Protein AF-A0A355DJS5-F1 (afdb_monomer_lite)

Sequence (43 aa):
MKAFVAGATGQTGRRIVKELVKRNIPVRAMVRNLETGKELLPP

Secondary structure (DSSP, 8-state):
--EEETTTTSHHHHHHHHHHHHTT--EEE--SSHHHHHHHS--

Radius of gyration: 9.25 Å; chains: 1; bounding box: 24×15×19 Å

Structure (mmCIF, N/CA/C/O backbone):
data_AF-A0A355DJS5-F1
#
_entry.id   AF-A0A355DJS5-F1
#
loop_
_atom_site.group_PDB
_atom_site.id
_atom_site.type_symbol
_atom_site.label_atom_id
_atom_site.label_alt_id
_atom_site.label_comp_id
_atom_site.label_asym_id
_atom_site.label_entity_id
_atom_site.label_seq_id
_atom_site.pdbx_PDB_ins_code
_atom_site.Cartn_x
_atom_site.Cartn_y
_atom_site.Cartn_z
_atom_site.occupancy
_atom_site.B_iso_or_equiv
_atom_site.auth_seq_id
_atom_site.auth_comp_id
_atom_site.auth_asym_id
_atom_site.auth_atom_id
_atom_site.pdbx_PDB_model_num
ATOM 1 N N . MET A 1 1 ? -13.175 -8.851 6.717 1.00 73.88 1 MET A N 1
ATOM 2 C CA . MET A 1 1 ? -12.930 -9.034 5.265 1.00 73.88 1 MET A CA 1
ATOM 3 C C . MET A 1 1 ? -11.849 -8.043 4.824 1.00 73.88 1 MET A C 1
ATOM 5 O O . MET A 1 1 ? -11.809 -6.958 5.390 1.00 73.88 1 MET A O 1
ATOM 9 N N . LYS A 1 2 ? -10.946 -8.408 3.901 1.00 88.50 2 LYS A N 1
ATOM 10 C CA . LYS A 1 2 ? -9.825 -7.564 3.433 1.00 88.50 2 LYS A CA 1
ATOM 11 C C . LYS A 1 2 ? -9.866 -7.491 1.906 1.00 88.50 2 LYS A C 1
ATOM 13 O O . LYS A 1 2 ? -9.954 -8.537 1.268 1.00 88.50 2 LYS A O 1
ATOM 18 N N . ALA A 1 3 ? -9.816 -6.292 1.330 1.00 96.88 3 ALA A N 1
ATOM 19 C CA . ALA A 1 3 ? -9.780 -6.122 -0.120 1.00 96.88 3 ALA A CA 1
ATOM 20 C C . ALA A 1 3 ? -8.413 -6.567 -0.660 1.00 96.88 3 ALA A C 1
ATOM 22 O O . ALA A 1 3 ? -7.378 -6.188 -0.112 1.00 96.88 3 ALA A O 1
ATOM 23 N N . PHE A 1 4 ? -8.392 -7.364 -1.726 1.00 97.75 4 PHE A N 1
ATOM 24 C CA . PHE A 1 4 ? -7.159 -7.740 -2.415 1.00 97.75 4 PHE A CA 1
ATOM 25 C C . PHE A 1 4 ? -7.011 -6.909 -3.687 1.00 97.75 4 PHE A C 1
ATOM 27 O O . PHE A 1 4 ? -7.908 -6.908 -4.527 1.00 97.75 4 PHE A O 1
ATOM 34 N N . VAL A 1 5 ? -5.890 -6.201 -3.830 1.00 98.06 5 VAL A N 1
ATOM 35 C CA . VAL A 1 5 ? -5.623 -5.367 -5.010 1.00 98.06 5 VAL A CA 1
ATOM 36 C C . VAL A 1 5 ? -4.434 -5.941 -5.769 1.00 98.06 5 VAL A C 1
ATOM 38 O O . VAL A 1 5 ? -3.284 -5.822 -5.337 1.00 98.06 5 VAL A O 1
ATOM 41 N N . ALA A 1 6 ? -4.721 -6.564 -6.911 1.00 97.44 6 ALA A N 1
ATOM 42 C CA . ALA A 1 6 ? -3.710 -6.987 -7.870 1.00 97.44 6 ALA A CA 1
ATOM 43 C C . ALA A 1 6 ? -3.143 -5.779 -8.631 1.00 97.44 6 ALA A C 1
ATOM 45 O O . ALA A 1 6 ? -3.855 -4.810 -8.893 1.00 97.44 6 ALA A O 1
ATOM 46 N N . GLY A 1 7 ? -1.853 -5.819 -8.978 1.00 97.00 7 GLY A N 1
ATOM 47 C CA . GLY A 1 7 ? -1.211 -4.716 -9.701 1.00 97.00 7 GLY A CA 1
ATOM 48 C C . GLY A 1 7 ? -1.209 -3.406 -8.908 1.00 97.00 7 GLY A C 1
ATOM 49 O O . GLY A 1 7 ? -1.347 -2.329 -9.489 1.00 97.00 7 GLY A O 1
ATOM 50 N N . ALA A 1 8 ? -1.064 -3.488 -7.580 1.00 98.00 8 ALA A N 1
ATOM 51 C CA . ALA A 1 8 ? -1.222 -2.349 -6.680 1.00 98.00 8 ALA A CA 1
ATOM 52 C C . ALA A 1 8 ? -0.248 -1.195 -6.971 1.00 98.00 8 ALA A C 1
ATOM 54 O O . ALA A 1 8 ? -0.576 -0.048 -6.699 1.00 98.00 8 ALA A O 1
ATOM 55 N N . THR A 1 9 ? 0.913 -1.461 -7.577 1.00 97.94 9 THR A N 1
ATOM 56 C CA . THR A 1 9 ? 1.887 -0.423 -7.959 1.00 97.94 9 THR A CA 1
ATOM 57 C C . THR A 1 9 ? 1.550 0.313 -9.261 1.00 97.94 9 THR A C 1
ATOM 59 O O . THR A 1 9 ? 2.182 1.322 -9.566 1.00 97.94 9 THR A O 1
ATOM 62 N N . GLY A 1 10 ? 0.564 -0.151 -10.038 1.00 97.00 10 GLY A N 1
ATOM 63 C CA . GLY A 1 10 ? 0.101 0.542 -11.241 1.00 97.00 10 GLY A CA 1
ATOM 64 C C . GLY A 1 10 ? -0.630 1.852 -10.922 1.00 97.00 10 GLY A C 1
ATOM 65 O O . GLY A 1 10 ? -1.054 2.086 -9.790 1.00 97.00 10 GLY A O 1
ATOM 66 N N . GLN A 1 11 ? -0.832 2.705 -11.934 1.00 97.38 11 GLN A N 1
ATOM 67 C CA . GLN A 1 11 ? -1.508 4.003 -11.769 1.00 97.38 11 GLN A CA 1
ATOM 68 C C . GLN A 1 11 ? -2.880 3.869 -11.091 1.00 97.38 11 GLN A C 1
ATOM 70 O O . GLN A 1 11 ? -3.147 4.549 -10.098 1.00 97.38 11 GLN A O 1
ATOM 75 N N . THR A 1 12 ? -3.726 2.965 -11.589 1.00 97.94 12 THR A N 1
ATOM 76 C CA . THR A 1 12 ? -5.074 2.737 -11.050 1.00 97.94 12 THR A CA 1
ATOM 77 C C . THR A 1 12 ? -5.037 1.978 -9.727 1.00 97.94 12 THR A C 1
ATOM 79 O O . THR A 1 12 ? -5.659 2.414 -8.761 1.00 97.94 12 THR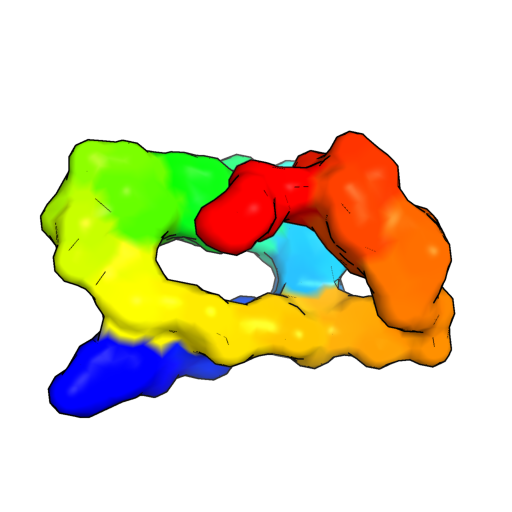 A O 1
ATOM 82 N N . GLY A 1 13 ? -4.258 0.891 -9.646 1.00 97.75 13 GLY A N 1
ATOM 83 C CA . GLY A 1 13 ? -4.140 0.074 -8.434 1.00 97.75 13 GLY A CA 1
ATOM 84 C C . GLY A 1 13 ? -3.736 0.906 -7.217 1.00 97.75 13 GLY A C 1
ATOM 85 O O . GLY A 1 13 ? -4.393 0.841 -6.180 1.00 97.75 13 GLY A O 1
ATOM 86 N N . ARG A 1 14 ? -2.746 1.791 -7.372 1.00 97.75 14 ARG A N 1
ATOM 87 C CA . ARG A 1 14 ? -2.284 2.673 -6.293 1.00 97.75 14 ARG A CA 1
ATOM 88 C C . ARG A 1 14 ? -3.374 3.633 -5.819 1.00 97.75 14 ARG A C 1
ATOM 90 O O . ARG A 1 14 ? -3.490 3.874 -4.620 1.00 97.75 14 ARG A O 1
ATOM 97 N N . ARG A 1 15 ? -4.169 4.192 -6.740 1.00 98.19 15 ARG A N 1
ATOM 98 C CA . ARG A 1 15 ? -5.292 5.086 -6.398 1.00 98.19 15 ARG A CA 1
ATOM 99 C C . ARG A 1 15 ? -6.376 4.336 -5.624 1.00 98.19 15 ARG A C 1
ATOM 101 O O . ARG A 1 15 ? -6.853 4.853 -4.620 1.00 98.19 15 ARG A O 1
ATOM 108 N N . ILE A 1 16 ? -6.693 3.108 -6.038 1.00 98.12 16 ILE A N 1
ATOM 109 C CA . ILE A 1 16 ? -7.645 2.239 -5.334 1.00 98.12 16 ILE A CA 1
ATOM 110 C C . ILE A 1 16 ? -7.150 1.939 -3.915 1.00 98.12 16 ILE A C 1
ATOM 112 O O . ILE A 1 16 ? -7.897 2.147 -2.965 1.00 98.12 16 ILE A O 1
ATOM 116 N N . VAL A 1 17 ? -5.889 1.514 -3.749 1.00 98.06 17 VAL A N 1
ATOM 117 C CA . VAL A 1 17 ? -5.317 1.231 -2.418 1.00 98.06 17 VAL A CA 1
ATOM 118 C C . VAL A 1 17 ? -5.427 2.455 -1.506 1.00 98.06 17 VAL A C 1
ATOM 120 O O . VAL A 1 17 ? -5.907 2.330 -0.383 1.00 98.06 17 VAL A O 1
ATOM 123 N N . LYS A 1 18 ? -5.041 3.642 -1.994 1.00 97.75 18 LYS A N 1
ATOM 124 C CA . LYS A 1 18 ? -5.122 4.891 -1.220 1.00 97.75 18 LYS A CA 1
ATOM 125 C C . LYS A 1 18 ? -6.546 5.207 -0.765 1.00 97.75 18 LYS A C 1
ATOM 127 O O . LYS A 1 18 ? -6.746 5.553 0.395 1.00 97.75 18 LYS A O 1
ATOM 132 N N . GLU A 1 19 ? -7.524 5.068 -1.653 1.00 98.12 19 GLU A N 1
ATOM 133 C CA . GLU A 1 19 ? -8.921 5.367 -1.330 1.00 98.12 19 GLU A CA 1
ATOM 134 C C . GLU A 1 19 ? -9.518 4.352 -0.343 1.00 98.12 19 GLU A C 1
ATOM 136 O O . GLU A 1 19 ? -10.242 4.735 0.574 1.00 98.12 19 GLU A O 1
ATOM 141 N N . LEU A 1 20 ? -9.174 3.067 -0.472 1.00 97.50 20 LEU A N 1
ATOM 142 C CA . LEU A 1 20 ? -9.606 2.029 0.467 1.00 97.50 20 LEU A CA 1
ATOM 143 C C . LEU A 1 20 ? -9.016 2.250 1.867 1.00 97.50 20 LEU A C 1
ATOM 145 O O . LEU A 1 20 ? -9.757 2.214 2.849 1.00 97.50 20 LEU A O 1
ATOM 149 N N . VAL A 1 21 ? -7.716 2.552 1.960 1.00 96.50 21 VAL A N 1
ATOM 150 C CA . VAL A 1 21 ? -7.054 2.863 3.239 1.00 96.50 21 VAL A CA 1
ATOM 151 C C . VAL A 1 21 ? -7.661 4.113 3.877 1.00 96.50 21 VAL A C 1
ATOM 153 O O . VAL A 1 21 ? -7.979 4.092 5.063 1.00 96.50 21 VAL A O 1
ATOM 156 N N . LYS A 1 22 ? -7.928 5.169 3.094 1.00 97.25 22 LYS A N 1
ATOM 157 C CA . LYS A 1 22 ? -8.594 6.394 3.576 1.00 97.25 22 LYS A CA 1
ATOM 158 C C . LYS A 1 22 ? -9.974 6.123 4.193 1.00 97.25 22 LYS A C 1
ATOM 160 O O . LYS A 1 22 ? -10.394 6.839 5.096 1.00 97.25 22 LYS A O 1
ATOM 165 N N . ARG A 1 23 ? -10.675 5.090 3.721 1.00 97.12 23 ARG A N 1
ATOM 166 C CA . ARG A 1 23 ? -11.982 4.649 4.238 1.00 97.12 23 ARG A CA 1
ATOM 167 C C . ARG A 1 23 ? -11.875 3.632 5.378 1.00 97.12 23 ARG A C 1
ATOM 169 O O . ARG A 1 23 ? -12.890 3.059 5.761 1.00 97.12 23 ARG A O 1
ATOM 176 N N . ASN A 1 24 ? -10.673 3.387 5.902 1.00 95.75 24 ASN A N 1
ATOM 177 C CA . ASN A 1 24 ? -10.386 2.356 6.903 1.00 95.75 24 ASN A CA 1
ATOM 178 C C . ASN A 1 24 ? -10.763 0.935 6.450 1.00 95.75 24 ASN A C 1
ATOM 180 O O . ASN A 1 24 ? -11.081 0.072 7.268 1.00 95.75 24 ASN A O 1
ATOM 184 N N . ILE A 1 25 ? -10.724 0.670 5.142 1.00 96.50 25 ILE A N 1
ATOM 185 C CA . ILE A 1 25 ? -10.943 -0.669 4.599 1.00 96.50 25 ILE A CA 1
ATOM 186 C C . ILE A 1 25 ? -9.587 -1.384 4.563 1.00 96.50 25 ILE A C 1
ATOM 188 O O . ILE A 1 25 ? -8.674 -0.908 3.887 1.00 96.50 25 ILE A O 1
ATOM 192 N N . PRO A 1 26 ? -9.419 -2.538 5.235 1.00 96.75 26 PRO A N 1
ATOM 193 C CA . PRO A 1 26 ? -8.167 -3.283 5.184 1.00 96.75 26 PRO A CA 1
ATOM 194 C C . PRO A 1 26 ? -7.835 -3.723 3.748 1.00 96.75 26 PRO A C 1
ATOM 196 O O . PRO A 1 26 ? -8.687 -4.309 3.073 1.00 96.75 26 PRO A O 1
ATOM 199 N N . VAL A 1 27 ? -6.583 -3.532 3.303 1.00 97.19 27 VAL A N 1
ATOM 200 C CA . VAL A 1 27 ? -6.128 -3.883 1.938 1.00 97.19 27 VAL A CA 1
ATOM 201 C C . VAL A 1 27 ? -4.900 -4.786 1.935 1.00 97.19 27 VAL A C 1
ATOM 203 O O . VAL A 1 27 ? -3.943 -4.559 2.676 1.00 97.19 27 VAL A O 1
ATOM 206 N N . AR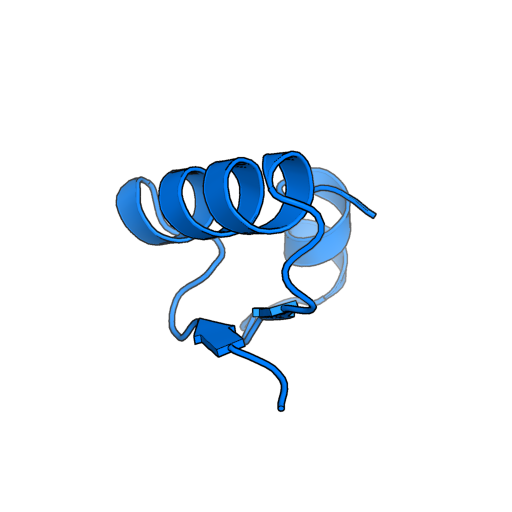G A 1 28 ? -4.914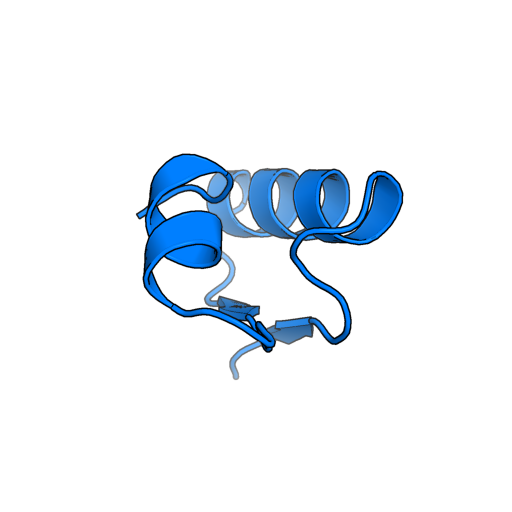 -5.851 1.122 1.00 97.31 28 ARG A N 1
ATOM 207 C CA . ARG A 1 28 ? -3.742 -6.688 0.822 1.00 97.31 28 ARG A CA 1
ATOM 208 C C . ARG A 1 28 ? -3.326 -6.404 -0.616 1.00 97.31 28 ARG A C 1
ATOM 210 O O . ARG A 1 28 ? -4.018 -6.789 -1.553 1.00 97.31 28 ARG A O 1
ATOM 217 N N . ALA A 1 29 ? -2.220 -5.692 -0.772 1.00 97.81 29 ALA A N 1
ATOM 218 C CA . ALA A 1 29 ? -1.678 -5.324 -2.069 1.00 97.81 29 ALA A CA 1
ATOM 219 C C . ALA A 1 29 ? -0.764 -6.433 -2.608 1.00 97.81 29 ALA A C 1
ATOM 221 O O . ALA A 1 29 ? 0.133 -6.894 -1.903 1.00 97.81 29 ALA A O 1
ATOM 222 N N . MET A 1 30 ? -0.973 -6.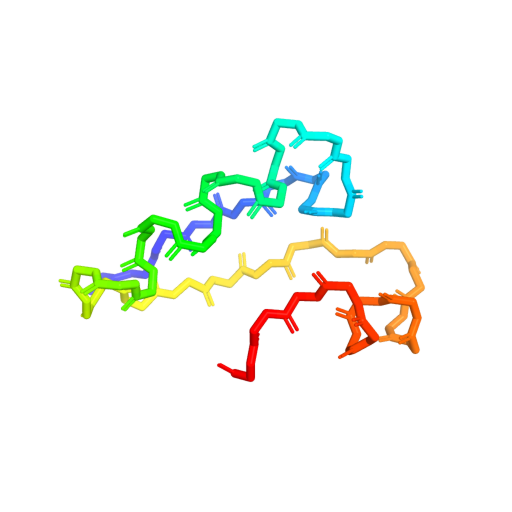842 -3.859 1.00 97.69 30 MET A N 1
ATOM 223 C CA . MET A 1 30 ? -0.025 -7.687 -4.582 1.00 97.69 30 MET A CA 1
ATOM 224 C C . MET A 1 30 ? 0.955 -6.801 -5.339 1.00 97.69 30 MET A C 1
ATOM 226 O O . MET A 1 30 ? 0.564 -5.991 -6.187 1.00 97.69 30 MET A O 1
ATOM 230 N N . VAL A 1 31 ? 2.233 -6.987 -5.041 1.00 97.81 31 VAL A N 1
ATOM 231 C CA . VAL A 1 31 ? 3.337 -6.267 -5.668 1.00 97.81 31 VAL A CA 1
ATOM 232 C C . VAL A 1 31 ? 4.343 -7.2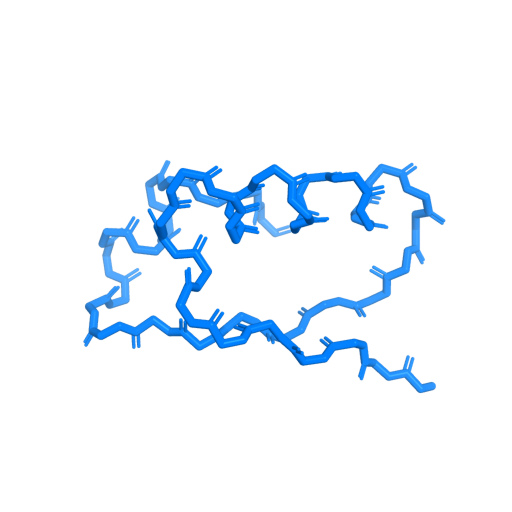75 -6.206 1.00 97.81 31 VAL A C 1
ATOM 234 O O . VAL A 1 31 ? 4.507 -8.350 -5.638 1.00 97.81 31 VAL A O 1
ATOM 237 N N . ARG A 1 32 ? 5.000 -6.936 -7.319 1.00 97.19 32 ARG A N 1
ATOM 238 C CA . ARG A 1 32 ? 6.079 -7.767 -7.881 1.00 97.19 32 ARG A CA 1
ATOM 239 C C . ARG A 1 32 ? 7.373 -7.615 -7.084 1.00 97.19 32 ARG A C 1
ATOM 241 O O . ARG A 1 32 ? 8.053 -8.596 -6.832 1.00 97.19 32 ARG A O 1
ATOM 248 N N . ASN A 1 33 ? 7.681 -6.382 -6.684 1.00 97.75 33 ASN A N 1
ATOM 249 C CA . ASN A 1 33 ? 8.814 -6.030 -5.839 1.00 97.75 33 ASN A CA 1
ATOM 250 C C . ASN A 1 33 ? 8.277 -5.363 -4.563 1.00 97.75 33 ASN A C 1
ATOM 252 O O . ASN A 1 33 ? 7.447 -4.451 -4.634 1.00 97.75 33 ASN A O 1
ATOM 256 N N . LEU A 1 34 ? 8.727 -5.850 -3.406 1.00 96.81 34 LEU A N 1
ATOM 257 C CA . LEU A 1 34 ? 8.253 -5.392 -2.104 1.00 96.81 34 LEU A CA 1
ATOM 258 C C . LEU A 1 34 ? 8.761 -3.989 -1.743 1.00 96.81 34 LEU A C 1
ATOM 260 O O . LEU A 1 34 ? 8.006 -3.217 -1.160 1.00 96.81 34 LEU A O 1
ATOM 264 N N . GLU A 1 35 ? 9.998 -3.650 -2.099 1.00 97.75 35 GLU A N 1
ATOM 265 C CA . GLU A 1 35 ? 10.608 -2.336 -1.849 1.00 97.75 35 GLU A CA 1
ATOM 266 C C . GLU A 1 35 ? 9.857 -1.245 -2.612 1.00 97.75 35 GLU A C 1
ATOM 268 O O . GLU A 1 35 ? 9.361 -0.300 -2.003 1.00 97.75 35 GLU A O 1
ATOM 273 N N . THR A 1 36 ? 9.634 -1.447 -3.915 1.00 96.19 36 THR A N 1
ATOM 274 C CA . THR A 1 36 ? 8.807 -0.547 -4.735 1.00 96.19 36 THR A CA 1
ATOM 275 C C . THR A 1 36 ? 7.383 -0.430 -4.184 1.00 96.19 36 THR A C 1
ATOM 277 O O . THR A 1 36 ? 6.767 0.633 -4.228 1.00 96.19 36 THR A O 1
ATOM 280 N N . GLY A 1 37 ? 6.832 -1.528 -3.657 1.00 97.38 37 GLY A N 1
ATOM 281 C CA . GLY A 1 37 ? 5.533 -1.523 -2.989 1.00 97.38 37 GLY A CA 1
ATOM 282 C C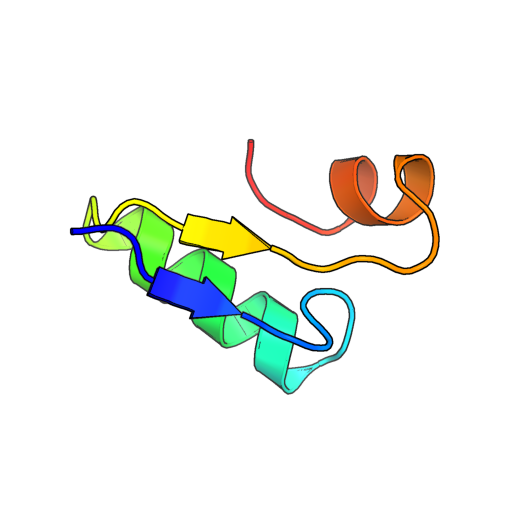 . GLY A 1 37 ? 5.507 -0.605 -1.768 1.00 97.38 37 GLY A C 1
ATOM 283 O O . GLY A 1 37 ? 4.594 0.207 -1.652 1.00 97.38 37 GLY A O 1
ATOM 284 N N . LYS A 1 38 ? 6.516 -0.705 -0.896 1.00 96.62 38 LYS A N 1
ATOM 285 C CA . LYS A 1 38 ? 6.650 0.119 0.317 1.00 96.62 38 LYS A CA 1
ATOM 286 C C . LYS A 1 38 ? 6.867 1.603 0.010 1.00 96.62 38 LYS A C 1
ATOM 288 O O . LYS A 1 38 ? 6.401 2.439 0.769 1.00 96.62 38 LYS A O 1
ATOM 293 N N . GLU A 1 39 ? 7.548 1.926 -1.087 1.00 97.06 39 GLU A N 1
ATOM 294 C CA . GLU A 1 39 ? 7.754 3.314 -1.523 1.00 97.06 39 GLU A CA 1
ATOM 295 C C . GLU A 1 39 ? 6.471 3.942 -2.100 1.00 97.06 39 GLU A C 1
ATOM 297 O O . GLU A 1 39 ? 6.150 5.101 -1.837 1.00 97.06 39 GLU A O 1
ATOM 302 N N . LEU A 1 40 ? 5.716 3.185 -2.907 1.00 96.69 40 LEU A N 1
ATOM 303 C CA . LEU A 1 40 ? 4.594 3.730 -3.679 1.00 96.69 40 LEU A CA 1
ATOM 304 C C . LEU A 1 40 ? 3.234 3.660 -2.972 1.00 96.69 40 LEU A C 1
ATOM 306 O O . LEU A 1 40 ? 2.308 4.382 -3.374 1.00 96.69 40 LEU A O 1
ATOM 310 N N . LEU A 1 41 ? 3.073 2.765 -1.998 1.00 97.19 41 LEU A N 1
ATOM 311 C CA . LEU A 1 41 ? 1.801 2.482 -1.333 1.00 97.19 41 LEU A CA 1
ATOM 312 C C . LEU A 1 41 ? 1.788 3.029 0.102 1.00 97.19 41 LEU A C 1
ATOM 314 O O . LEU A 1 41 ? 2.837 3.107 0.732 1.00 97.19 41 LEU A O 1
ATOM 318 N N . PRO A 1 42 ? 0.612 3.421 0.623 1.00 93.62 42 PRO A N 1
ATOM 319 C CA . PRO A 1 42 ? 0.471 3.758 2.038 1.00 93.62 42 PRO A CA 1
ATOM 320 C C . PRO A 1 42 ? 0.820 2.553 2.940 1.00 93.62 42 PRO A C 1
ATOM 322 O O . PRO A 1 42 ? 0.686 1.414 2.476 1.00 93.62 42 PRO A O 1
ATOM 325 N N . PRO A 1 43 ? 1.262 2.806 4.190 1.00 83.94 43 PRO A N 1
ATOM 326 C CA . PRO A 1 43 ? 1.647 1.764 5.144 1.00 83.94 43 PRO A CA 1
ATOM 327 C C . PRO A 1 43 ? 0.487 0.838 5.538 1.00 83.94 43 PRO A C 1
ATOM 329 O O . PRO A 1 43 ? -0.685 1.284 5.504 1.00 83.94 43 PRO A O 1
#

pLDDT: mean 96.21, std 4.26, range [73.88, 98.19]

Foldseek 3Di:
DAAEQEPCLDPVNQVVQVVCVVVVGHYDYDDPDVVSVPVRHDD